Protein AF-A0A7V4JH55-F1 (afdb_monomer)

Nearest PDB structures (foldseek):
  1v4n-assembly1_A  TM=9.205E-01  e=3.124E-13  Sulfurisphaera tokodaii
  3t94-assembly1_A  TM=9.696E-01  e=2.446E-11  Saccharolobus solfataricus
  3oze-assembly2_F  TM=9.501E-01  e=3.340E-11  Homo sapiens
  4l6i-assembly1_C  TM=9.546E-01  e=1.687E-10  Schistosoma mansoni
  5tc5-assembly1_A  TM=8.981E-01  e=4.854E-11  Homo sapiens

Structure (mmCIF, N/CA/C/O backbone):
data_AF-A0A7V4JH55-F1
#
_entry.id   AF-A0A7V4JH55-F1
#
loop_
_atom_site.group_PDB
_atom_site.id
_atom_site.type_symbol
_atom_site.label_atom_id
_atom_site.label_alt_id
_atom_site.label_comp_id
_atom_site.label_asym_id
_atom_site.label_entity_id
_atom_site.label_seq_id
_atom_site.pdbx_PDB_ins_code
_atom_site.Cartn_x
_atom_site.Cartn_y
_atom_site.Cartn_z
_atom_site.occupancy
_atom_site.B_iso_or_equiv
_atom_site.auth_seq_id
_atom_site.auth_comp_id
_atom_site.auth_asym_id
_atom_site.auth_atom_id
_atom_site.pdbx_PDB_model_num
ATOM 1 N N . MET A 1 1 ? -15.354 -0.506 16.550 1.00 53.88 1 MET A N 1
ATOM 2 C CA . MET A 1 1 ? -15.223 -1.390 15.366 1.00 53.88 1 MET A CA 1
ATOM 3 C C . MET A 1 1 ? -13.790 -1.296 14.865 1.00 53.88 1 MET A C 1
ATOM 5 O O . MET A 1 1 ? -13.328 -0.182 14.675 1.00 53.88 1 MET A O 1
ATOM 9 N N . SER A 1 2 ? -13.065 -2.413 14.736 1.00 78.88 2 SER A N 1
ATOM 10 C CA . SER A 1 2 ? -11.640 -2.413 14.362 1.00 78.88 2 SER A CA 1
ATOM 11 C C . SER A 1 2 ? -11.434 -2.426 12.844 1.00 78.88 2 SER A C 1
ATOM 13 O O . SER A 1 2 ? -12.159 -3.103 12.110 1.00 78.88 2 SER A O 1
ATOM 15 N N . VAL A 1 3 ? -10.428 -1.689 12.370 1.00 91.25 3 VAL A N 1
ATOM 16 C CA . VAL A 1 3 ? -10.050 -1.630 10.954 1.00 91.25 3 VAL A CA 1
ATOM 17 C C . VAL A 1 3 ? -9.146 -2.818 10.634 1.00 91.25 3 VAL A C 1
ATOM 19 O O . VAL A 1 3 ? -7.941 -2.756 10.821 1.00 91.25 3 VAL A O 1
ATOM 22 N N . ARG A 1 4 ? -9.712 -3.943 10.181 1.00 91.31 4 ARG A N 1
ATOM 23 C CA . ARG A 1 4 ? -8.922 -5.176 9.956 1.00 91.31 4 ARG A CA 1
ATOM 24 C C . ARG A 1 4 ? -8.245 -5.246 8.589 1.00 91.31 4 ARG A C 1
ATOM 26 O O . ARG A 1 4 ? -7.322 -6.043 8.410 1.00 91.31 4 ARG A O 1
ATOM 33 N N . VAL A 1 5 ? -8.721 -4.464 7.621 1.00 95.06 5 VAL A N 1
ATOM 34 C CA . VAL A 1 5 ? -8.258 -4.495 6.229 1.00 95.06 5 VAL A CA 1
ATOM 35 C C . VAL A 1 5 ? -7.714 -3.129 5.827 1.00 95.06 5 VAL A C 1
ATOM 37 O O . VAL A 1 5 ? -8.396 -2.119 5.967 1.00 95.06 5 VAL A O 1
ATOM 40 N N . GLY A 1 6 ? -6.488 -3.118 5.318 1.00 96.25 6 GLY A N 1
ATOM 41 C CA . GLY A 1 6 ? -5.840 -1.982 4.683 1.00 96.25 6 GLY A CA 1
ATOM 42 C C . GLY A 1 6 ? -5.841 -2.140 3.166 1.00 96.25 6 GLY A C 1
ATOM 43 O O . GLY A 1 6 ? -5.793 -3.258 2.657 1.00 96.25 6 GLY A O 1
ATOM 44 N N . ILE A 1 7 ? -5.865 -1.040 2.431 1.00 96.06 7 ILE A N 1
ATOM 45 C CA . ILE A 1 7 ? -5.776 -1.000 0.975 1.00 96.06 7 ILE A CA 1
ATOM 46 C C . ILE A 1 7 ? -4.703 0.024 0.608 1.00 96.06 7 ILE A C 1
ATOM 48 O O . ILE A 1 7 ? -4.744 1.161 1.067 1.00 96.06 7 ILE A O 1
ATOM 52 N N . ILE A 1 8 ? -3.731 -0.375 -0.209 1.00 95.88 8 ILE A N 1
ATOM 53 C CA . ILE A 1 8 ? -2.686 0.502 -0.739 1.00 95.88 8 ILE A CA 1
ATOM 54 C C . ILE A 1 8 ? -2.936 0.702 -2.227 1.00 95.88 8 ILE A C 1
ATOM 56 O O . ILE A 1 8 ? -2.752 -0.222 -3.022 1.00 95.88 8 ILE A O 1
ATOM 60 N N . GLY A 1 9 ? -3.315 1.917 -2.602 1.00 93.19 9 GLY A N 1
ATOM 61 C CA . GLY A 1 9 ? -3.529 2.296 -3.990 1.00 93.19 9 GLY A CA 1
ATOM 62 C C . GLY A 1 9 ? -2.235 2.696 -4.696 1.00 93.19 9 GLY A C 1
ATOM 63 O O . GLY A 1 9 ? -1.515 3.582 -4.237 1.00 93.19 9 GLY A O 1
ATOM 64 N N . GLY A 1 10 ? -1.902 2.016 -5.794 1.00 86.94 10 GLY A N 1
ATOM 65 C CA . GLY A 1 10 ? -0.787 2.370 -6.676 1.00 86.94 10 GLY A CA 1
ATOM 66 C C . GLY A 1 10 ? -1.153 3.461 -7.688 1.00 86.94 10 GLY A C 1
ATOM 67 O O . GLY A 1 10 ? -2.108 4.211 -7.501 1.00 86.94 10 GLY A O 1
ATOM 68 N N . SER A 1 11 ? -0.391 3.552 -8.782 1.00 83.38 11 SER A N 1
ATOM 69 C CA . SER A 1 11 ? -0.765 4.390 -9.929 1.00 83.38 11 SER A CA 1
ATOM 70 C C . SER A 1 11 ? -2.159 4.006 -10.432 1.00 83.38 11 SER A C 1
ATOM 72 O O . SER A 1 11 ? -2.441 2.822 -10.589 1.00 83.38 11 SER A O 1
ATOM 74 N N . GLY A 1 12 ? -3.022 4.995 -10.648 1.00 83.19 12 GLY A N 1
ATOM 75 C CA . GLY A 1 12 ? -4.406 4.799 -11.092 1.00 83.19 12 GLY A CA 1
ATOM 76 C C . GLY A 1 12 ? -5.430 4.525 -9.982 1.00 83.19 12 GLY A C 1
ATOM 77 O O . GLY A 1 12 ? -6.619 4.640 -10.249 1.00 83.19 12 GLY A O 1
ATOM 78 N N . LEU A 1 13 ? -5.008 4.242 -8.741 1.00 85.50 13 LEU A N 1
ATOM 79 C CA . LEU A 1 13 ? -5.911 4.058 -7.596 1.00 85.50 13 LEU A CA 1
ATOM 80 C C . LEU A 1 13 ? -5.582 5.077 -6.499 1.00 85.50 13 LEU A C 1
ATOM 82 O O . LEU A 1 13 ? -4.964 4.750 -5.489 1.00 85.50 13 LEU A O 1
ATOM 86 N N . TYR A 1 14 ? -5.945 6.336 -6.735 1.00 85.50 14 TYR A N 1
ATOM 87 C CA . TYR A 1 14 ? -5.680 7.446 -5.804 1.00 85.50 14 TYR A CA 1
ATOM 88 C C . TYR A 1 14 ? -6.841 7.724 -4.862 1.00 85.50 14 TYR A C 1
ATOM 90 O O . TYR A 1 14 ? -6.627 8.246 -3.772 1.00 85.50 14 TYR A O 1
ATOM 98 N N . ASP A 1 15 ? -8.044 7.363 -5.292 1.00 85.56 15 ASP A N 1
ATOM 99 C CA . ASP A 1 15 ? -9.257 7.452 -4.506 1.00 85.56 15 ASP A CA 1
ATOM 100 C C . ASP A 1 15 ? -10.150 6.239 -4.785 1.00 85.56 15 ASP A C 1
ATOM 102 O O . ASP A 1 15 ? -10.019 5.580 -5.818 1.00 85.56 15 ASP A O 1
ATOM 106 N N . MET A 1 16 ? -11.048 5.948 -3.851 1.00 87.25 16 MET A N 1
ATOM 107 C CA . MET A 1 16 ? -12.082 4.923 -3.980 1.00 87.25 16 MET A CA 1
ATOM 108 C C . MET A 1 16 ? -13.445 5.582 -3.726 1.00 87.25 16 MET A C 1
ATOM 110 O O . MET A 1 16 ? -13.775 5.835 -2.560 1.00 87.25 16 MET A O 1
ATOM 114 N N . PRO A 1 17 ? -14.210 5.911 -4.783 1.00 88.12 17 PRO A N 1
ATOM 115 C CA . PRO A 1 17 ? -15.509 6.577 -4.668 1.00 88.12 17 PRO A CA 1
ATOM 116 C C . PRO A 1 17 ? -16.554 5.785 -3.873 1.00 88.12 17 PRO A C 1
ATOM 118 O O . PRO A 1 17 ? -17.473 6.365 -3.308 1.00 88.12 17 PRO A O 1
ATOM 121 N N . GLU A 1 18 ? -16.415 4.462 -3.799 1.00 91.75 18 GLU A N 1
ATOM 122 C CA . GLU A 1 18 ? -17.340 3.558 -3.109 1.00 91.75 18 GLU A CA 1
ATOM 123 C C . GLU A 1 18 ? -17.176 3.559 -1.580 1.00 91.75 18 GLU A C 1
ATOM 125 O O . GLU A 1 18 ? -17.903 2.853 -0.876 1.00 91.75 18 GLU A O 1
ATOM 130 N N . LEU A 1 19 ? -16.203 4.309 -1.057 1.00 93.69 19 LEU A N 1
ATOM 131 C CA . LEU A 1 19 ? -15.967 4.460 0.374 1.00 93.69 19 LEU A CA 1
ATOM 132 C C . LEU A 1 19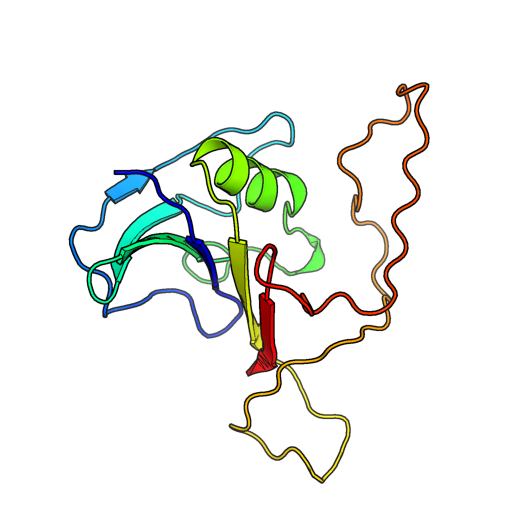 ? -16.999 5.405 1.004 1.00 93.69 19 LEU A C 1
ATOM 134 O O . LEU A 1 19 ? -17.047 6.593 0.690 1.00 93.69 19 LEU A O 1
ATOM 138 N N . ALA A 1 20 ? -17.775 4.881 1.952 1.00 95.56 20 ALA A N 1
ATOM 139 C CA . ALA A 1 20 ? -18.689 5.644 2.802 1.00 95.56 20 ALA A CA 1
ATOM 140 C C . ALA A 1 20 ? -18.044 5.982 4.161 1.00 95.56 20 ALA A C 1
ATOM 142 O O . ALA A 1 20 ? -17.016 5.411 4.520 1.00 95.56 20 ALA A O 1
ATOM 143 N N . ASP A 1 21 ? -18.645 6.892 4.934 1.00 95.12 21 ASP A N 1
ATOM 144 C CA . ASP A 1 21 ? -18.211 7.253 6.299 1.00 95.12 21 ASP A CA 1
ATOM 145 C C . ASP A 1 21 ? -16.712 7.594 6.400 1.00 95.12 21 ASP A C 1
ATOM 147 O O . ASP A 1 21 ? -15.982 7.066 7.248 1.00 95.12 21 ASP A O 1
ATOM 151 N N . ARG A 1 22 ? -16.230 8.410 5.460 1.00 96.12 22 ARG A N 1
ATOM 152 C CA . ARG A 1 22 ? -14.803 8.690 5.280 1.00 96.12 22 ARG A CA 1
ATOM 153 C C . ARG A 1 22 ? -14.279 9.564 6.417 1.00 96.12 22 ARG A C 1
ATOM 155 O O . ARG A 1 22 ? -14.857 10.598 6.733 1.00 96.12 22 ARG A O 1
ATOM 162 N N . GLU A 1 23 ? -13.156 9.153 6.979 1.00 95.94 23 GLU A N 1
ATOM 163 C CA . GLU A 1 23 ? -12.418 9.864 8.014 1.00 95.94 23 GLU A CA 1
ATOM 164 C C . GLU A 1 23 ? -10.941 9.875 7.625 1.00 95.94 23 GLU A C 1
ATOM 166 O O . GLU A 1 23 ? -10.357 8.820 7.372 1.00 95.94 23 GLU A O 1
ATOM 171 N N . GLU A 1 24 ? -10.335 11.057 7.562 1.00 96.62 24 GLU A N 1
ATOM 172 C CA . GLU A 1 24 ? -8.896 11.174 7.350 1.00 96.62 24 GLU A CA 1
ATOM 173 C C . GLU A 1 24 ? -8.155 11.071 8.680 1.00 96.62 24 GLU A C 1
ATOM 175 O O . GLU A 1 24 ? -8.445 11.789 9.635 1.00 96.62 24 GLU A O 1
ATOM 180 N N . VAL A 1 25 ? -7.167 10.182 8.728 1.00 97.06 25 VAL A N 1
ATOM 181 C CA . VAL A 1 25 ? -6.325 9.951 9.897 1.00 97.06 25 VAL A CA 1
ATOM 182 C C . VAL A 1 25 ? -4.870 10.176 9.508 1.00 97.06 25 VAL A C 1
ATOM 184 O O . VAL A 1 25 ? -4.268 9.389 8.773 1.00 97.06 25 VAL A O 1
ATOM 187 N N . THR A 1 26 ? -4.294 11.257 10.024 1.00 96.75 26 THR A N 1
ATOM 188 C CA . THR A 1 26 ? -2.869 11.574 9.879 1.00 96.75 26 THR A CA 1
ATOM 189 C C . THR A 1 26 ? -2.089 10.938 11.021 1.00 96.75 26 THR A C 1
ATOM 191 O O . THR A 1 26 ? -2.444 11.102 12.186 1.00 96.75 26 THR A O 1
ATOM 194 N N . LEU A 1 27 ? -1.025 10.205 10.691 1.00 95.81 27 LEU A N 1
ATOM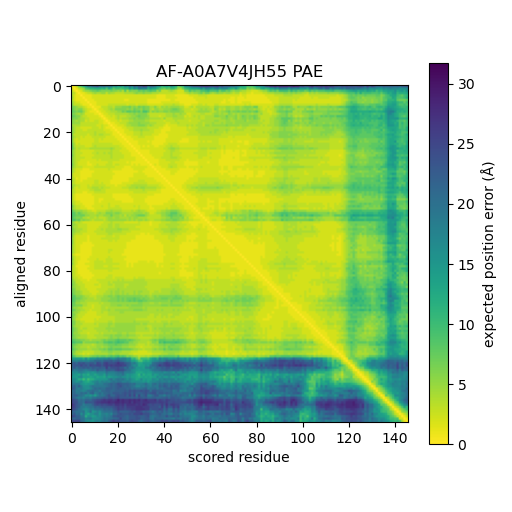 195 C CA . LEU A 1 27 ? -0.192 9.493 11.656 1.00 95.81 27 LEU A CA 1
ATOM 196 C C . LEU A 1 27 ? 1.279 9.774 11.384 1.00 95.81 27 LEU A C 1
ATOM 198 O O . LEU A 1 27 ? 1.728 9.600 10.256 1.00 95.81 27 LEU A O 1
ATOM 202 N N . THR A 1 28 ? 2.034 10.065 12.436 1.00 95.00 28 THR A N 1
ATOM 203 C CA . THR A 1 28 ? 3.498 10.016 12.409 1.00 95.00 28 THR A CA 1
ATOM 204 C C . THR A 1 28 ? 3.961 8.629 12.846 1.00 95.00 28 THR A C 1
ATOM 206 O O . THR A 1 28 ? 3.352 7.999 13.715 1.00 95.00 28 THR A O 1
ATOM 209 N N . THR A 1 29 ? 5.046 8.129 12.253 1.00 96.56 29 THR A N 1
ATOM 210 C CA . THR A 1 29 ? 5.634 6.835 12.626 1.00 96.56 29 THR A CA 1
ATOM 211 C C . THR A 1 29 ? 7.086 6.998 13.070 1.00 96.56 29 THR A C 1
ATOM 213 O O . THR A 1 29 ? 7.735 7.967 12.674 1.00 96.56 29 THR A O 1
ATOM 216 N N . PRO A 1 30 ? 7.656 6.026 13.806 1.00 95.62 30 PRO A N 1
ATOM 217 C CA . PRO A 1 30 ? 9.089 6.016 14.111 1.00 95.62 30 PRO A CA 1
ATOM 218 C C . PRO A 1 30 ? 9.988 6.029 12.865 1.00 95.62 30 PRO A C 1
ATOM 220 O O . PRO A 1 30 ? 11.157 6.381 12.945 1.00 95.62 30 PRO A O 1
ATOM 223 N N . PHE A 1 31 ? 9.444 5.668 11.699 1.00 95.06 31 PHE A N 1
ATOM 224 C CA . PHE A 1 31 ? 10.160 5.642 10.425 1.00 95.06 31 PHE A CA 1
ATOM 225 C C . PHE A 1 31 ? 9.950 6.914 9.594 1.00 95.06 31 PHE A C 1
ATOM 227 O O . PHE A 1 31 ? 10.313 6.934 8.418 1.00 95.06 31 PHE A O 1
ATOM 234 N N . GLY A 1 32 ? 9.354 7.956 10.180 1.00 95.75 32 GLY A N 1
ATOM 235 C CA . GLY A 1 32 ? 8.978 9.201 9.517 1.00 95.75 32 GLY A CA 1
ATOM 236 C C . GLY A 1 32 ? 7.520 9.217 9.060 1.00 95.75 32 GLY A C 1
ATOM 237 O O . GLY A 1 32 ? 6.683 8.438 9.531 1.00 95.75 32 GLY A O 1
ATOM 238 N N . GLU A 1 33 ? 7.220 10.120 8.132 1.00 97.00 33 GLU A N 1
ATOM 239 C CA . GLU A 1 33 ? 5.859 10.345 7.648 1.00 97.00 33 GLU A CA 1
ATOM 240 C C . GLU A 1 33 ? 5.439 9.311 6.585 1.00 97.00 33 GLU A C 1
ATOM 242 O O . GLU A 1 33 ? 6.239 8.974 5.698 1.00 97.00 33 GLU A O 1
ATOM 247 N N . PRO A 1 34 ? 4.191 8.806 6.643 1.00 97.62 34 PRO A N 1
ATOM 248 C CA . PRO A 1 34 ? 3.565 8.084 5.542 1.00 97.62 34 PRO A CA 1
ATOM 249 C C . PRO A 1 34 ? 3.407 8.965 4.293 1.00 97.62 34 PRO A C 1
ATOM 251 O O . PRO A 1 34 ? 3.563 10.184 4.323 1.00 97.62 34 PRO A O 1
ATOM 254 N N . SER A 1 35 ? 3.022 8.352 3.174 1.00 96.56 35 SER A N 1
ATOM 255 C CA . SER A 1 35 ? 2.802 9.055 1.901 1.00 96.56 35 SER A CA 1
ATOM 256 C C . SER A 1 35 ? 1.727 10.157 1.967 1.00 96.56 35 SER A C 1
ATOM 258 O O . SER A 1 35 ? 1.729 11.083 1.145 1.00 96.56 35 SER A O 1
ATOM 260 N N . GLY A 1 36 ? 0.804 10.051 2.923 1.00 95.69 36 GLY A N 1
ATOM 261 C CA . GLY A 1 36 ? -0.299 10.974 3.168 1.00 95.69 36 GLY A CA 1
ATOM 262 C C . GLY A 1 36 ? -1.218 10.465 4.285 1.00 95.69 36 GLY A C 1
ATOM 263 O O . GLY A 1 36 ? -0.897 9.447 4.909 1.00 95.69 36 GLY A O 1
ATOM 264 N N . PRO A 1 37 ? -2.351 11.146 4.534 1.00 96.44 37 PRO A N 1
ATOM 265 C CA . PRO A 1 37 ? -3.350 10.678 5.489 1.00 96.44 37 PRO A CA 1
ATOM 266 C C . PRO A 1 37 ? -3.949 9.340 5.041 1.00 96.44 37 PRO A C 1
ATOM 268 O O . PRO A 1 37 ? -4.113 9.073 3.847 1.00 96.44 37 PRO A O 1
ATOM 271 N N . TYR A 1 38 ? -4.291 8.497 6.012 1.00 97.12 38 TYR A N 1
ATOM 272 C CA . TYR A 1 38 ? -5.083 7.298 5.770 1.00 97.12 38 TYR A CA 1
ATOM 273 C C . TYR A 1 38 ? -6.553 7.688 5.699 1.00 97.12 38 TYR A C 1
ATOM 275 O O . TYR A 1 38 ? -7.034 8.428 6.550 1.00 97.12 38 TYR A O 1
ATOM 283 N N . VAL A 1 39 ? -7.289 7.140 4.739 1.00 96.94 39 VAL A N 1
ATOM 284 C CA . VAL A 1 39 ? -8.747 7.270 4.690 1.00 96.94 39 VAL A CA 1
ATOM 285 C C . VAL A 1 39 ? -9.346 6.043 5.357 1.00 96.94 39 VAL A C 1
ATOM 287 O O . VAL A 1 39 ? -9.314 4.945 4.798 1.00 96.94 39 VAL A O 1
ATOM 290 N N . VAL A 1 40 ? -9.882 6.205 6.560 1.00 97.38 40 VAL A N 1
ATOM 291 C CA . VAL A 1 40 ? -10.644 5.158 7.235 1.00 97.38 40 VAL A CA 1
ATOM 292 C C . VAL A 1 40 ? -12.107 5.298 6.832 1.00 97.38 40 VAL A C 1
ATOM 294 O O . VAL A 1 40 ? -12.723 6.343 7.013 1.00 97.38 40 VAL A O 1
ATOM 297 N N . ALA A 1 41 ? -12.665 4.245 6.248 1.00 96.88 41 ALA A N 1
ATOM 298 C CA . ALA A 1 41 ? -13.972 4.296 5.608 1.00 96.88 41 ALA A CA 1
ATOM 299 C C . ALA A 1 41 ? -14.703 2.952 5.678 1.00 96.88 41 ALA A C 1
ATOM 301 O O . ALA A 1 41 ? -14.129 1.921 6.037 1.00 96.88 41 ALA A O 1
ATOM 302 N N . THR A 1 42 ? -15.985 2.960 5.336 1.00 96.44 42 THR A N 1
ATOM 303 C CA . THR A 1 42 ? -16.818 1.770 5.183 1.00 96.44 42 THR A CA 1
ATOM 304 C C . THR A 1 42 ? -16.865 1.371 3.707 1.00 96.44 42 THR A C 1
ATOM 306 O O . THR A 1 42 ? -17.344 2.127 2.868 1.00 96.44 42 THR A O 1
ATOM 309 N N . LEU A 1 43 ? -16.412 0.158 3.386 1.00 95.00 43 LEU A N 1
ATOM 310 C CA . LEU A 1 43 ? -16.528 -0.452 2.062 1.00 95.00 43 LEU A CA 1
ATOM 311 C C . LEU A 1 43 ? -17.398 -1.701 2.164 1.00 95.00 43 LEU A C 1
ATOM 313 O O . LEU A 1 43 ? -17.029 -2.656 2.847 1.00 95.00 43 LEU A O 1
ATOM 317 N N . ARG A 1 44 ? -18.557 -1.708 1.493 1.00 92.75 44 ARG A N 1
ATOM 318 C CA . ARG A 1 44 ? -19.496 -2.853 1.490 1.00 92.75 44 ARG A CA 1
ATOM 319 C C . ARG A 1 44 ? -19.795 -3.391 2.907 1.00 92.75 44 ARG A C 1
ATOM 321 O O . ARG A 1 44 ? -19.777 -4.596 3.144 1.00 92.75 44 ARG A O 1
ATOM 328 N N . GLY A 1 45 ? -20.015 -2.484 3.863 1.00 92.44 45 GLY A N 1
ATOM 329 C CA . GLY A 1 45 ? -20.311 -2.811 5.265 1.00 92.44 45 GLY A CA 1
ATOM 330 C C . GLY A 1 45 ? -19.101 -3.191 6.130 1.00 92.44 45 GLY A C 1
ATOM 331 O O . GLY A 1 45 ? -19.281 -3.586 7.280 1.00 92.44 45 GLY A O 1
ATOM 332 N N . GLN A 1 46 ? -17.869 -3.083 5.621 1.00 93.56 46 GLN A N 1
ATOM 333 C CA . GLN A 1 46 ? -16.645 -3.365 6.377 1.00 93.56 46 GLN A CA 1
ATOM 334 C C . GLN A 1 46 ? -15.798 -2.105 6.562 1.00 93.56 46 GLN A C 1
ATOM 336 O O . GLN A 1 46 ? -15.557 -1.375 5.605 1.00 93.56 46 GLN A O 1
ATOM 341 N N . ARG A 1 47 ? -15.299 -1.871 7.784 1.00 95.56 47 ARG A N 1
ATOM 342 C CA . ARG A 1 47 ? -14.354 -0.779 8.057 1.00 95.56 47 ARG A CA 1
ATOM 343 C C . ARG A 1 47 ? -12.976 -1.134 7.487 1.00 95.56 47 ARG A C 1
ATOM 345 O O . ARG A 1 47 ? -12.389 -2.151 7.870 1.00 95.56 47 ARG A O 1
ATOM 352 N N . VAL A 1 48 ? -12.471 -0.290 6.595 1.00 97.00 48 VAL A N 1
ATOM 353 C CA . VAL A 1 48 ? -11.179 -0.425 5.912 1.00 97.00 48 VAL A CA 1
ATOM 354 C C . VAL A 1 48 ? -10.349 0.847 6.086 1.00 97.00 48 VAL A C 1
ATOM 356 O O . VAL A 1 48 ? -10.904 1.918 6.312 1.00 97.00 48 VAL A O 1
ATOM 359 N N . ALA A 1 49 ? -9.028 0.730 5.979 1.00 97.62 49 ALA A N 1
ATOM 360 C CA . ALA A 1 49 ? -8.126 1.872 5.840 1.00 97.62 49 ALA A CA 1
ATOM 361 C C . ALA A 1 49 ? -7.557 1.885 4.424 1.00 97.62 49 ALA A C 1
ATOM 363 O O . ALA A 1 49 ? -7.063 0.868 3.950 1.00 97.62 49 ALA A O 1
ATOM 364 N N . PHE A 1 50 ? -7.582 3.026 3.758 1.00 97.12 50 PHE A N 1
ATOM 365 C CA . PHE A 1 50 ? -7.006 3.220 2.437 1.00 97.12 50 PHE A CA 1
ATOM 366 C C . PHE A 1 50 ? -5.827 4.193 2.512 1.00 97.12 50 PHE A C 1
ATOM 368 O O . PHE A 1 50 ? -5.879 5.180 3.241 1.00 97.12 50 PHE A O 1
ATOM 375 N N . LEU A 1 51 ? -4.768 3.922 1.749 1.00 96.69 51 LEU A N 1
ATOM 376 C CA . LEU A 1 51 ? -3.631 4.819 1.571 1.00 96.69 51 LEU A CA 1
ATOM 377 C C . LEU A 1 51 ? -3.247 4.890 0.091 1.00 96.69 51 LEU A C 1
ATOM 379 O O . LEU A 1 51 ? -2.875 3.879 -0.512 1.00 96.69 51 LEU A O 1
ATOM 383 N N . ALA A 1 52 ? -3.246 6.095 -0.476 1.00 95.50 52 ALA A N 1
ATOM 384 C CA . ALA A 1 52 ? -2.652 6.344 -1.784 1.00 95.50 52 ALA A CA 1
ATOM 385 C C . ALA A 1 52 ? -1.119 6.282 -1.669 1.00 95.50 52 ALA A C 1
ATOM 387 O O . ALA A 1 52 ? -0.485 7.153 -1.069 1.00 95.50 52 ALA A O 1
ATOM 388 N N . ARG A 1 53 ? -0.497 5.254 -2.262 1.00 95.31 53 ARG A N 1
ATOM 389 C CA . ARG A 1 53 ? 0.943 4.973 -2.131 1.00 95.31 53 ARG A CA 1
ATOM 390 C C . ARG A 1 53 ? 1.799 6.161 -2.541 1.00 95.31 53 ARG A C 1
ATOM 392 O O . ARG A 1 53 ? 2.780 6.439 -1.873 1.00 95.31 53 ARG A O 1
ATOM 399 N N . HIS A 1 54 ? 1.433 6.855 -3.610 1.00 94.75 54 HIS A N 1
ATOM 400 C CA . HIS A 1 54 ? 2.206 7.974 -4.160 1.00 94.75 54 HIS A CA 1
ATOM 401 C C . HIS A 1 54 ? 1.800 9.341 -3.584 1.00 94.75 54 HIS A C 1
ATOM 403 O O . HIS A 1 54 ? 2.234 10.374 -4.091 1.00 94.75 54 HIS A O 1
ATOM 409 N N . GLY A 1 55 ? 0.977 9.346 -2.528 1.00 89.81 55 GLY A N 1
ATOM 410 C CA . GLY A 1 55 ? 0.356 10.549 -1.983 1.00 89.81 55 GLY A CA 1
ATOM 411 C C . GLY A 1 55 ? -0.704 11.141 -2.918 1.00 89.81 55 GLY A C 1
ATOM 412 O O . GLY A 1 55 ? -0.874 10.706 -4.063 1.00 89.81 55 GLY A O 1
ATOM 413 N N . ALA A 1 56 ? -1.420 12.153 -2.426 1.00 84.69 56 ALA A N 1
ATOM 414 C CA . ALA A 1 56 ? -2.353 12.922 -3.245 1.00 84.69 56 ALA A CA 1
ATOM 415 C C . ALA A 1 56 ? -1.622 13.551 -4.447 1.00 84.69 56 ALA A C 1
ATOM 417 O O . ALA A 1 56 ? -0.493 14.032 -4.318 1.00 84.69 56 ALA A O 1
ATOM 418 N N . GLY A 1 57 ? -2.249 13.501 -5.626 1.00 84.38 57 GLY A N 1
ATOM 419 C CA . GLY A 1 57 ? -1.671 14.033 -6.865 1.00 84.38 57 GLY A CA 1
AT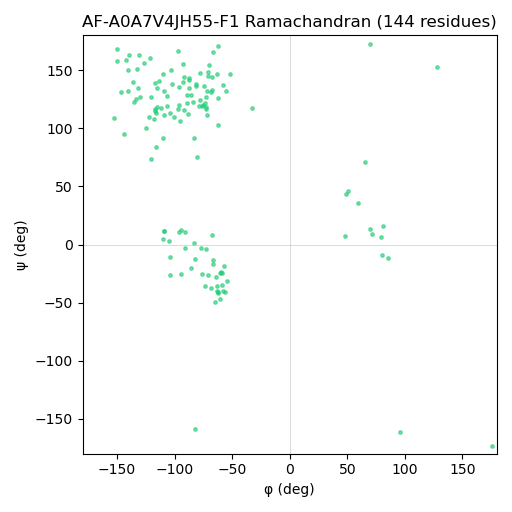OM 420 C C . GLY A 1 57 ? -0.475 13.249 -7.424 1.00 84.38 57 GLY A C 1
ATOM 421 O O . GLY A 1 57 ? 0.206 13.763 -8.301 1.00 84.38 57 GLY A O 1
ATOM 422 N N . HIS A 1 58 ? -0.206 12.026 -6.943 1.00 88.62 58 HIS A N 1
ATOM 423 C CA . HIS A 1 58 ? 0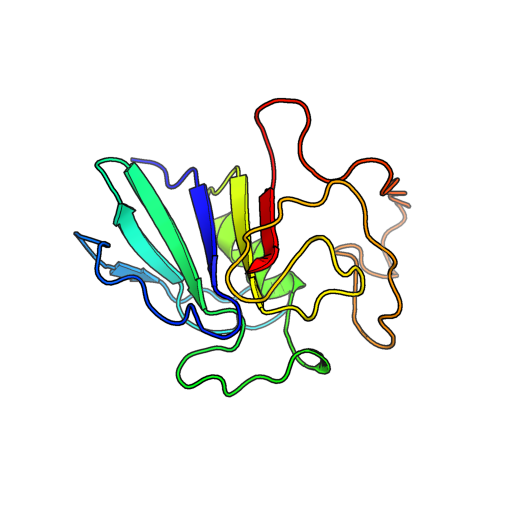.881 11.168 -7.444 1.00 88.62 58 HIS A CA 1
ATOM 424 C C . HIS A 1 58 ? 2.288 11.791 -7.327 1.00 88.62 58 HIS A C 1
ATOM 426 O O . HIS A 1 58 ? 3.150 11.607 -8.184 1.00 88.62 58 HIS A O 1
ATOM 432 N N . ARG A 1 59 ? 2.526 12.549 -6.254 1.00 91.56 59 ARG A N 1
ATOM 433 C CA . ARG A 1 59 ? 3.731 13.375 -6.081 1.00 91.56 59 ARG A CA 1
ATOM 434 C C . ARG A 1 59 ? 5.001 12.605 -5.700 1.00 91.56 59 ARG A C 1
ATOM 436 O O . ARG A 1 59 ? 6.092 13.107 -5.937 1.00 91.56 59 ARG A O 1
ATOM 443 N N . ILE A 1 60 ? 4.881 11.435 -5.064 1.00 93.19 60 ILE A N 1
ATOM 444 C CA . ILE A 1 60 ? 6.039 10.700 -4.522 1.00 93.19 60 ILE A CA 1
ATOM 445 C C . ILE A 1 60 ? 6.489 9.627 -5.523 1.00 93.19 60 ILE A C 1
ATOM 447 O O . ILE A 1 60 ? 5.729 8.679 -5.764 1.00 93.19 60 ILE A O 1
ATOM 451 N N . PRO A 1 61 ? 7.707 9.700 -6.088 1.00 93.31 61 PRO A N 1
ATOM 452 C CA . PRO A 1 61 ? 8.190 8.689 -7.020 1.00 93.31 61 PRO A CA 1
ATOM 453 C C . PRO A 1 61 ? 8.473 7.350 -6.309 1.00 93.31 61 PRO A C 1
ATOM 455 O O . PRO A 1 61 ? 8.781 7.326 -5.116 1.00 93.31 61 PRO A O 1
ATOM 458 N N . PRO A 1 62 ? 8.422 6.201 -7.018 1.00 92.38 62 PRO A N 1
ATOM 459 C CA . PRO A 1 62 ? 8.584 4.879 -6.404 1.00 92.38 62 PRO A CA 1
ATOM 460 C C . PRO A 1 62 ? 9.867 4.677 -5.582 1.00 92.38 62 PRO A C 1
ATOM 462 O O . PRO A 1 62 ? 9.870 3.872 -4.652 1.00 92.38 62 PRO A O 1
ATOM 465 N N . SER A 1 63 ? 10.966 5.343 -5.951 1.00 91.31 63 SER A N 1
ATOM 466 C CA . SER A 1 63 ? 12.263 5.274 -5.261 1.00 91.31 63 SER A CA 1
ATOM 467 C C . SER A 1 63 ? 12.277 5.959 -3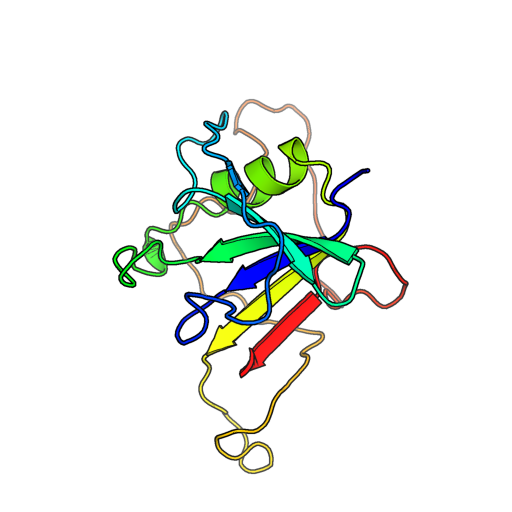.899 1.00 91.31 63 SER A C 1
ATOM 469 O O . SER A 1 63 ? 13.056 5.542 -3.051 1.00 91.31 63 SER A O 1
ATOM 471 N N . GLU A 1 64 ? 11.413 6.949 -3.685 1.00 93.81 64 GLU A N 1
ATOM 472 C CA . GLU A 1 64 ? 11.394 7.805 -2.488 1.00 93.81 64 GLU A CA 1
ATOM 473 C C . GLU A 1 64 ? 10.253 7.453 -1.526 1.00 93.81 64 GLU A C 1
ATOM 475 O O . GLU A 1 64 ? 10.056 8.096 -0.498 1.00 93.81 64 GLU A O 1
ATOM 480 N N . LEU A 1 65 ? 9.484 6.412 -1.845 1.00 94.44 65 LEU A N 1
ATOM 481 C CA . LEU A 1 65 ? 8.400 5.942 -0.998 1.00 94.44 65 LEU A CA 1
ATOM 482 C C . LEU A 1 65 ? 8.912 5.472 0.365 1.00 94.44 65 LEU A C 1
ATOM 484 O O . LEU A 1 65 ? 9.711 4.536 0.464 1.00 94.44 65 LEU A O 1
ATOM 488 N N . ASN A 1 66 ? 8.338 6.032 1.427 1.00 95.56 66 ASN A N 1
ATOM 489 C CA . ASN A 1 66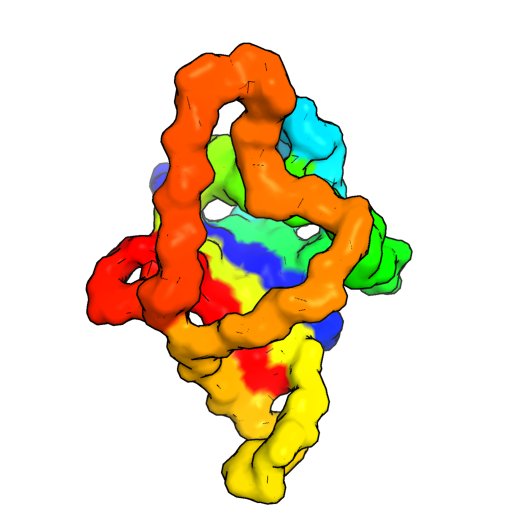 ? 8.576 5.568 2.785 1.00 95.56 66 ASN A CA 1
ATOM 490 C C . ASN A 1 66 ? 7.717 4.335 3.110 1.00 95.56 66 ASN A C 1
ATOM 492 O O . ASN A 1 66 ? 6.706 4.400 3.813 1.00 95.56 66 ASN A O 1
ATOM 496 N N . PHE A 1 67 ? 8.112 3.176 2.575 1.00 95.06 67 PHE A N 1
ATOM 497 C CA . PHE A 1 67 ? 7.379 1.921 2.772 1.00 95.06 67 PHE A CA 1
ATOM 498 C C . PHE A 1 67 ? 7.240 1.535 4.248 1.00 95.06 67 PHE A C 1
ATOM 500 O O . PHE A 1 67 ? 6.201 1.002 4.637 1.00 95.06 67 PHE A O 1
ATOM 507 N N . ARG A 1 68 ? 8.252 1.826 5.075 1.00 95.50 68 ARG A N 1
ATOM 508 C CA . ARG A 1 68 ? 8.214 1.518 6.509 1.00 95.50 68 ARG A CA 1
ATOM 509 C C . ARG A 1 68 ? 7.131 2.330 7.210 1.00 95.50 68 ARG A C 1
ATOM 511 O O . ARG A 1 68 ? 6.294 1.735 7.881 1.00 95.50 68 ARG A O 1
ATOM 518 N N . ALA A 1 69 ? 7.080 3.643 6.986 1.00 97.19 69 ALA A N 1
ATOM 519 C CA . ALA A 1 69 ? 6.036 4.485 7.565 1.00 97.19 69 ALA A CA 1
ATOM 520 C C . ALA A 1 69 ? 4.632 4.090 7.078 1.00 97.19 69 ALA A C 1
ATOM 522 O O . ALA A 1 69 ? 3.705 3.979 7.878 1.00 97.19 69 ALA A O 1
ATOM 523 N N . ASN A 1 70 ? 4.482 3.778 5.788 1.00 97.12 70 ASN A N 1
ATOM 524 C CA . ASN A 1 70 ? 3.202 3.335 5.224 1.00 97.12 70 ASN A CA 1
ATOM 525 C C . ASN A 1 70 ? 2.693 2.037 5.870 1.00 97.12 70 ASN A C 1
ATOM 527 O O . ASN A 1 70 ? 1.533 1.920 6.249 1.00 97.12 70 ASN A O 1
ATOM 531 N N . ILE A 1 71 ? 3.553 1.029 6.010 1.00 97.12 71 ILE A N 1
ATOM 532 C CA . ILE A 1 71 ? 3.145 -0.251 6.601 1.00 97.12 71 ILE A CA 1
ATOM 533 C C . ILE A 1 71 ? 2.966 -0.127 8.122 1.00 97.12 71 ILE A C 1
ATOM 535 O O . ILE A 1 71 ? 2.044 -0.722 8.683 1.00 97.12 71 ILE A O 1
ATOM 539 N N . PHE A 1 72 ? 3.796 0.671 8.795 1.00 96.62 72 PHE A N 1
ATOM 540 C CA . PHE A 1 72 ? 3.679 0.888 10.234 1.00 96.62 72 PHE A CA 1
ATOM 541 C C . PHE A 1 72 ? 2.415 1.672 10.605 1.00 96.62 72 PHE A C 1
ATOM 543 O O . PHE A 1 72 ? 1.763 1.335 11.589 1.00 96.62 72 PHE A O 1
ATOM 550 N N . GLY A 1 73 ? 1.999 2.660 9.808 1.00 97.31 73 GLY A N 1
ATOM 551 C CA . GLY A 1 73 ? 0.744 3.373 10.063 1.00 97.31 73 GLY A CA 1
ATOM 552 C C . GLY A 1 73 ? -0.480 2.457 9.964 1.00 97.31 73 GLY A C 1
ATOM 553 O O . GLY A 1 73 ? -1.329 2.484 10.851 1.00 97.31 73 GLY A O 1
ATOM 554 N N . PHE A 1 74 ? -0.527 1.532 8.996 1.00 97.19 74 PHE A N 1
ATOM 555 C CA . PHE A 1 74 ? -1.553 0.476 8.993 1.00 97.19 74 PHE A CA 1
ATOM 556 C C . PHE A 1 74 ? -1.520 -0.380 10.265 1.00 97.19 74 PHE A C 1
ATOM 558 O O . PHE A 1 74 ? -2.574 -0.715 10.809 1.00 97.19 74 PHE A O 1
ATOM 565 N N . LYS A 1 75 ? -0.325 -0.710 10.770 1.00 95.38 75 LYS A N 1
ATOM 566 C CA . LYS A 1 75 ? -0.178 -1.450 12.028 1.00 95.38 75 LYS A CA 1
ATOM 567 C C . LYS A 1 75 ? -0.756 -0.672 13.216 1.00 95.38 75 LYS A C 1
ATOM 569 O O . LYS A 1 75 ? -1.442 -1.284 14.033 1.00 95.38 75 LYS A O 1
ATOM 574 N N . LEU A 1 76 ? -0.531 0.642 13.289 1.00 96.06 76 LEU A N 1
ATOM 575 C CA . LEU A 1 76 ? -1.108 1.521 14.316 1.00 96.06 76 LEU A CA 1
ATOM 576 C C . LEU A 1 76 ? -2.641 1.591 14.236 1.00 96.06 76 LEU A C 1
ATOM 578 O O . LEU A 1 76 ? -3.303 1.596 15.268 1.00 96.06 76 LEU A O 1
ATOM 582 N N . LEU A 1 77 ? -3.210 1.557 13.026 1.00 95.81 77 LEU A N 1
ATOM 583 C CA . LEU A 1 77 ? -4.663 1.504 12.802 1.00 95.81 77 LEU A CA 1
ATOM 584 C C . LEU A 1 77 ? -5.296 0.138 13.137 1.00 95.81 77 LEU A C 1
ATOM 586 O O . LEU A 1 77 ? -6.515 -0.017 13.052 1.00 95.81 77 LEU A O 1
ATOM 590 N N . GLY A 1 78 ? -4.490 -0.862 13.511 1.00 94.69 78 GLY A N 1
ATOM 591 C CA . GLY A 1 78 ? -4.961 -2.209 13.837 1.00 94.69 78 GLY A CA 1
ATOM 592 C C . GLY A 1 78 ? -5.215 -3.103 12.619 1.00 94.69 78 GLY A C 1
ATOM 593 O O . GLY A 1 78 ? -5.868 -4.138 12.756 1.00 94.69 78 GLY A O 1
ATOM 594 N N . VAL A 1 79 ? -4.693 -2.740 11.441 1.00 96.06 79 VAL A N 1
ATOM 595 C CA . VAL A 1 79 ? -4.841 -3.545 10.223 1.00 96.06 79 VAL A CA 1
ATOM 596 C C . VAL A 1 79 ? -4.084 -4.864 10.339 1.00 96.06 79 VAL A C 1
ATOM 598 O O . VAL A 1 79 ? -2.908 -4.920 10.697 1.00 96.06 79 VAL A O 1
ATOM 601 N N . GLU A 1 80 ? -4.767 -5.942 9.961 1.00 93.94 80 GLU A N 1
ATOM 602 C CA . GLU A 1 80 ? -4.235 -7.307 9.964 1.00 93.94 80 GLU A CA 1
ATOM 603 C C . GLU A 1 80 ? -3.875 -7.788 8.552 1.00 93.94 80 GLU A C 1
ATOM 605 O O . GLU A 1 80 ? -3.052 -8.688 8.378 1.00 93.94 80 GLU A O 1
ATOM 610 N N . ARG A 1 81 ? -4.528 -7.228 7.525 1.00 91.44 81 ARG A N 1
ATOM 611 C CA . ARG A 1 81 ? -4.394 -7.647 6.123 1.00 91.44 81 ARG A CA 1
ATOM 612 C C . ARG A 1 81 ? -4.380 -6.433 5.219 1.00 91.44 81 ARG A C 1
ATOM 614 O O . ARG A 1 81 ? -5.256 -5.592 5.347 1.00 91.44 81 ARG A O 1
ATOM 621 N N . ILE A 1 82 ? -3.438 -6.367 4.289 1.00 94.06 82 ILE A N 1
ATOM 622 C CA . ILE A 1 82 ? -3.364 -5.268 3.319 1.00 94.06 82 ILE A CA 1
ATOM 623 C C . ILE A 1 82 ? -3.722 -5.800 1.927 1.00 94.06 82 ILE A C 1
A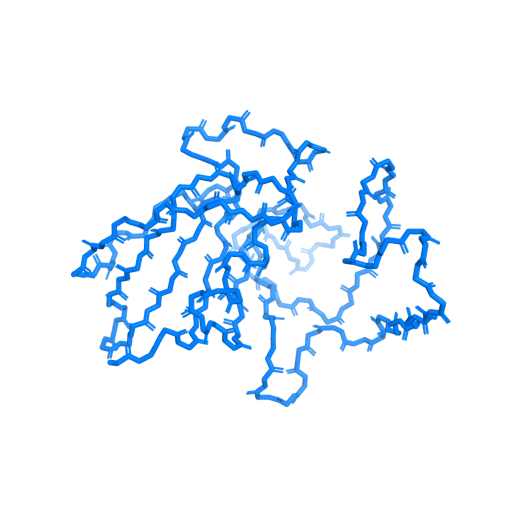TOM 625 O O . ILE A 1 82 ? -3.423 -6.940 1.612 1.00 94.06 82 ILE A O 1
ATOM 629 N N . PHE A 1 83 ? -4.355 -5.005 1.082 1.00 92.75 83 PHE A N 1
ATOM 630 C CA . PHE A 1 83 ? -4.488 -5.273 -0.345 1.00 92.75 83 PHE A CA 1
ATOM 631 C C . PHE A 1 83 ? -3.767 -4.159 -1.093 1.00 92.75 83 PHE A C 1
ATOM 633 O O . PHE A 1 83 ? -4.157 -3.006 -0.977 1.00 92.75 83 PHE A O 1
ATOM 640 N N . SER A 1 84 ? -2.694 -4.448 -1.821 1.00 91.56 84 SER A N 1
ATOM 641 C CA . SER A 1 84 ? -1.966 -3.431 -2.585 1.00 91.56 84 SER A CA 1
ATOM 642 C C . SER A 1 84 ? -2.245 -3.582 -4.069 1.00 91.56 84 SER A C 1
ATOM 644 O O . SER A 1 84 ? -1.893 -4.604 -4.635 1.00 91.56 84 SER A O 1
ATOM 646 N N . ALA A 1 85 ? -2.814 -2.560 -4.702 1.00 90.44 85 ALA A N 1
ATOM 647 C CA . ALA A 1 85 ? -2.925 -2.485 -6.155 1.00 90.44 85 ALA A CA 1
ATOM 648 C C . ALA A 1 85 ? -1.663 -1.845 -6.754 1.00 90.44 85 ALA A C 1
ATOM 650 O O . ALA A 1 85 ? -1.073 -0.936 -6.161 1.00 90.44 85 ALA A O 1
ATOM 651 N N . SER A 1 86 ? -1.205 -2.305 -7.915 1.00 88.31 86 SER A N 1
ATOM 652 C CA . SER A 1 86 ? -0.081 -1.707 -8.649 1.00 88.31 86 SER A CA 1
ATOM 653 C C . SER A 1 86 ? -0.285 -1.835 -10.150 1.00 88.31 86 SER A C 1
ATOM 655 O O . SER A 1 86 ? -0.512 -2.947 -10.600 1.00 88.31 86 SER A O 1
ATOM 657 N N . ALA A 1 87 ? -0.117 -0.732 -10.884 1.00 89.06 87 ALA A N 1
ATOM 658 C CA . ALA A 1 87 ? -0.026 -0.740 -12.341 1.00 89.06 87 ALA A CA 1
ATOM 659 C C . ALA A 1 87 ? 1.279 -1.416 -12.808 1.00 89.06 87 ALA A C 1
ATOM 661 O O . ALA A 1 87 ? 2.349 -1.052 -12.297 1.00 89.06 87 ALA A O 1
ATOM 662 N N . VAL A 1 88 ? 1.220 -2.353 -13.758 1.00 90.00 88 VAL A N 1
ATOM 663 C CA . VAL A 1 88 ? 2.401 -3.018 -14.345 1.00 90.00 88 VAL A CA 1
ATOM 664 C C . VAL A 1 88 ? 2.310 -3.233 -15.855 1.00 90.00 88 VAL A C 1
ATOM 666 O O . VAL A 1 88 ? 1.248 -3.170 -16.456 1.00 90.00 88 VAL A O 1
ATOM 669 N N . GLY A 1 89 ? 3.465 -3.496 -16.473 1.00 88.94 89 GLY A N 1
ATOM 670 C CA . GLY A 1 89 ? 3.543 -4.007 -17.840 1.00 88.94 89 GLY A CA 1
ATOM 671 C C . GLY A 1 89 ? 3.694 -5.525 -17.841 1.00 88.94 89 GLY A C 1
ATOM 672 O O . GLY A 1 89 ? 4.501 -6.064 -17.077 1.00 88.94 89 GLY A O 1
ATOM 673 N N . SER A 1 90 ? 2.940 -6.206 -18.704 1.00 91.88 90 SER A N 1
ATOM 674 C CA . SER A 1 90 ? 3.099 -7.644 -18.914 1.00 91.88 90 SER A CA 1
ATOM 675 C C . SER A 1 90 ? 4.405 -7.960 -19.652 1.00 91.88 90 SER A C 1
ATOM 677 O O . SER A 1 90 ? 4.836 -7.221 -20.535 1.00 91.88 90 SER A O 1
ATOM 679 N N . LEU A 1 91 ? 5.017 -9.091 -19.296 1.00 92.56 91 LEU A N 1
ATOM 680 C CA . LEU A 1 91 ? 6.146 -9.700 -20.011 1.00 92.56 91 LEU A CA 1
ATOM 681 C C . LEU A 1 91 ? 5.736 -10.992 -20.737 1.00 92.56 91 LEU A C 1
ATOM 683 O O . LEU A 1 91 ? 6.597 -11.756 -21.167 1.00 92.56 91 LEU A O 1
ATOM 687 N N . LYS A 1 92 ? 4.429 -11.263 -20.830 1.00 89.75 92 LYS A N 1
ATOM 688 C CA . LYS A 1 92 ? 3.861 -12.433 -21.499 1.00 89.75 92 LYS A CA 1
ATOM 689 C C . LYS A 1 92 ? 2.662 -12.034 -22.354 1.00 89.75 92 LYS A C 1
ATOM 691 O O . LYS A 1 92 ? 1.821 -11.256 -21.914 1.00 89.75 92 LYS A O 1
ATOM 696 N N . GLU A 1 93 ? 2.547 -12.629 -23.534 1.00 91.31 93 GLU A N 1
ATOM 697 C CA . GLU A 1 93 ? 1.437 -12.352 -24.457 1.00 91.31 93 GLU A CA 1
ATOM 698 C C . GLU A 1 93 ? 0.069 -12.766 -23.895 1.00 91.31 93 GLU A C 1
ATOM 700 O O . GLU A 1 93 ? -0.9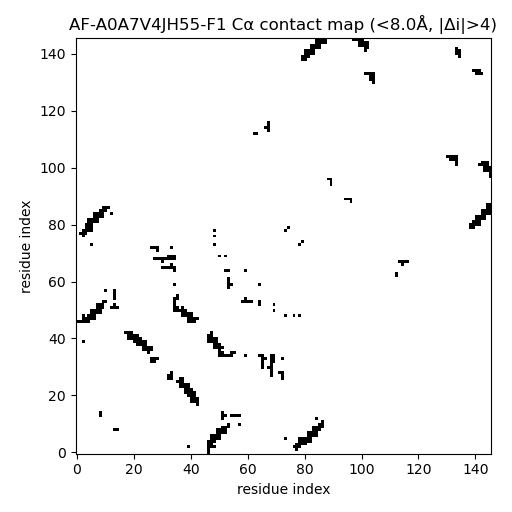34 -12.137 -24.209 1.00 91.31 93 GLU A O 1
ATOM 705 N N . GLU A 1 94 ? 0.029 -13.777 -23.020 1.00 93.94 94 GLU A N 1
ATOM 706 C CA . GLU A 1 94 ? -1.207 -14.288 -22.403 1.00 93.94 94 GLU A CA 1
ATOM 707 C C . GLU A 1 94 ? -1.900 -13.303 -21.447 1.00 93.94 94 GLU A C 1
ATOM 709 O O . GLU A 1 94 ? -3.052 -13.533 -21.096 1.00 93.94 94 GLU A O 1
ATOM 714 N N . TYR A 1 95 ? -1.221 -12.224 -21.038 1.00 90.81 95 TYR A N 1
ATOM 715 C CA . TYR A 1 95 ? -1.784 -11.172 -20.184 1.00 90.81 95 TYR A CA 1
ATOM 716 C C . TYR A 1 95 ? -1.823 -9.842 -20.951 1.00 90.81 95 TYR A C 1
ATOM 718 O O . TYR A 1 95 ? -0.876 -9.047 -20.854 1.00 90.81 95 TYR A O 1
ATOM 726 N N . PRO A 1 96 ? -2.868 -9.604 -21.763 1.00 90.25 96 PRO A N 1
ATOM 727 C CA . PRO A 1 96 ? -3.071 -8.328 -22.438 1.00 90.25 96 PRO A CA 1
ATOM 728 C C . PRO A 1 96 ? -3.369 -7.185 -21.446 1.00 90.25 96 PRO A C 1
ATOM 730 O O . PRO A 1 96 ? -3.689 -7.423 -20.281 1.00 90.25 96 PRO A O 1
ATOM 733 N N . PRO A 1 97 ? -3.285 -5.913 -21.885 1.00 91.19 97 PRO A N 1
ATOM 734 C CA . PRO A 1 97 ? -3.717 -4.779 -21.070 1.00 91.19 97 PRO A CA 1
ATOM 735 C C . PRO A 1 97 ? -5.147 -4.951 -20.538 1.00 91.19 97 PRO A C 1
ATOM 737 O O . PRO A 1 97 ? -6.004 -5.456 -21.259 1.00 91.19 97 PRO A O 1
ATOM 740 N N . LEU A 1 98 ? -5.402 -4.432 -19.329 1.00 89.62 98 LEU A N 1
ATOM 741 C CA . LEU A 1 98 ? -6.655 -4.536 -18.552 1.00 89.62 98 LEU A CA 1
ATOM 742 C C . LEU A 1 98 ? -6.861 -5.856 -17.797 1.00 89.62 98 LEU A C 1
ATOM 744 O O . LEU A 1 98 ? -7.763 -5.924 -16.957 1.00 89.62 98 LEU A O 1
ATOM 748 N N . ASP A 1 99 ? -6.022 -6.865 -18.027 1.00 89.25 99 ASP A N 1
ATOM 749 C CA . ASP A 1 99 ? -6.024 -8.060 -17.191 1.00 89.25 99 ASP A CA 1
ATOM 750 C C . ASP A 1 99 ? -5.533 -7.754 -15.774 1.00 89.25 99 ASP A C 1
ATOM 752 O O . ASP A 1 99 ? -4.608 -6.971 -15.555 1.00 89.25 99 ASP A O 1
ATOM 756 N N . VAL A 1 100 ? -6.136 -8.432 -14.796 1.00 88.44 100 VAL A N 1
ATOM 757 C CA . VAL A 1 100 ? -5.726 -8.359 -13.391 1.00 88.44 100 VAL A CA 1
ATOM 758 C C . VAL A 1 100 ? -5.031 -9.652 -13.003 1.00 88.44 100 VAL A C 1
ATOM 760 O O . VAL A 1 100 ? -5.586 -10.741 -13.150 1.00 88.44 100 VAL A O 1
ATOM 763 N N . VAL A 1 101 ? -3.837 -9.528 -12.428 1.00 85.94 101 VAL A N 1
ATOM 764 C CA . VAL A 1 101 ? -3.031 -10.668 -11.984 1.00 85.94 101 VAL A CA 1
ATOM 765 C C . VAL A 1 101 ? -2.828 -10.614 -10.470 1.00 85.94 101 VAL A C 1
ATOM 767 O O . VAL A 1 101 ? -2.565 -9.563 -9.880 1.00 85.94 101 VAL A O 1
ATOM 770 N N . ILE A 1 102 ? -2.922 -11.777 -9.827 1.00 87.88 102 ILE A N 1
ATOM 771 C CA . ILE A 1 102 ? -2.536 -11.981 -8.426 1.00 87.88 102 ILE A CA 1
ATOM 772 C C . ILE A 1 102 ? -1.273 -12.849 -8.431 1.00 87.88 102 ILE A C 1
ATOM 774 O O . ILE A 1 102 ? -1.383 -14.074 -8.477 1.00 87.88 102 ILE A O 1
ATOM 778 N N . PRO A 1 103 ? -0.066 -12.261 -8.434 1.00 83.62 103 PRO A N 1
ATOM 779 C CA . PRO A 1 103 ? 1.154 -13.043 -8.462 1.00 83.62 103 PRO A CA 1
ATOM 780 C C . PRO A 1 103 ? 1.468 -13.610 -7.083 1.00 83.62 103 PRO A C 1
ATOM 782 O O . PRO A 1 103 ? 1.228 -12.993 -6.043 1.00 83.62 103 PRO A O 1
ATOM 785 N N . ASP A 1 104 ? 2.074 -14.786 -7.091 1.00 82.12 104 ASP A N 1
ATOM 786 C CA . ASP A 1 104 ? 2.521 -15.528 -5.918 1.00 82.12 104 ASP A CA 1
ATOM 787 C C . ASP A 1 104 ? 4.043 -15.454 -5.704 1.00 82.12 104 ASP A C 1
ATOM 789 O O . ASP A 1 104 ? 4.537 -15.822 -4.633 1.00 82.12 104 ASP A O 1
ATOM 793 N N . GLN A 1 105 ? 4.779 -14.930 -6.688 1.00 82.38 105 GLN A N 1
ATOM 794 C CA . GLN A 1 105 ? 6.225 -14.713 -6.676 1.00 82.38 105 GLN A CA 1
ATOM 795 C C . GLN A 1 105 ? 6.585 -13.287 -7.115 1.00 82.38 105 GLN A C 1
ATOM 797 O O . GLN A 1 105 ? 5.796 -12.570 -7.730 1.00 82.38 105 GLN A O 1
ATOM 802 N N . PHE A 1 106 ? 7.815 -12.875 -6.814 1.00 86.38 106 PHE A N 1
ATOM 803 C CA . PHE A 1 106 ? 8.409 -11.652 -7.344 1.00 86.38 106 PHE A CA 1
ATOM 804 C C . PHE A 1 106 ? 9.926 -11.805 -7.463 1.00 86.38 106 PHE A C 1
ATOM 806 O O . PHE A 1 106 ? 10.535 -12.612 -6.764 1.00 86.38 106 PHE A O 1
ATOM 813 N N . PHE A 1 107 ? 10.529 -10.990 -8.325 1.00 87.50 107 PHE A N 1
ATOM 814 C CA . PHE A 1 107 ? 11.976 -10.831 -8.419 1.00 87.50 107 PHE A CA 1
ATOM 815 C C . PHE A 1 107 ? 12.347 -9.401 -8.025 1.00 87.50 107 PHE A C 1
ATOM 817 O O . PHE A 1 107 ? 11.892 -8.444 -8.655 1.00 87.50 107 PHE A O 1
ATOM 824 N N . ASP A 1 108 ? 13.134 -9.242 -6.960 1.00 89.19 108 ASP A N 1
ATOM 825 C CA . ASP A 1 108 ? 13.506 -7.923 -6.449 1.00 89.19 108 ASP A CA 1
ATOM 826 C C . ASP A 1 108 ? 14.771 -7.395 -7.135 1.00 89.19 108 ASP A C 1
ATOM 828 O O . ASP A 1 108 ? 15.867 -7.920 -6.953 1.00 89.19 108 ASP A O 1
ATOM 832 N N . ARG A 1 109 ? 14.617 -6.330 -7.927 1.00 91.88 109 ARG A N 1
ATOM 833 C CA . ARG A 1 109 ? 15.735 -5.556 -8.498 1.00 91.88 109 ARG A CA 1
ATOM 834 C C . ARG A 1 109 ? 15.871 -4.167 -7.871 1.00 91.88 109 ARG A C 1
ATOM 836 O O . ARG A 1 109 ? 16.570 -3.320 -8.428 1.00 91.88 109 ARG A O 1
ATOM 843 N N . THR A 1 110 ? 15.180 -3.893 -6.766 1.00 89.62 110 THR A N 1
ATOM 844 C CA . THR A 1 110 ? 15.257 -2.593 -6.098 1.00 89.62 110 THR A CA 1
ATOM 845 C C . THR A 1 110 ? 16.614 -2.408 -5.417 1.00 89.62 110 THR A C 1
ATOM 847 O O . THR A 1 110 ? 17.272 -3.364 -5.015 1.00 89.62 110 THR A O 1
ATOM 850 N N . ARG A 1 111 ? 17.084 -1.158 -5.347 1.00 90.75 111 ARG A N 1
ATOM 851 C CA . ARG A 1 111 ? 18.358 -0.776 -4.720 1.00 90.75 111 ARG A CA 1
ATOM 852 C C . ARG A 1 111 ? 18.176 0.531 -3.955 1.00 90.75 111 ARG A C 1
ATOM 854 O O . ARG A 1 111 ? 17.339 1.345 -4.340 1.00 90.75 111 ARG A O 1
ATOM 861 N N . GLY A 1 112 ? 18.950 0.718 -2.886 1.00 87.12 112 GLY A N 1
ATOM 862 C CA . GLY A 1 112 ? 18.984 1.969 -2.115 1.00 87.12 112 GLY A CA 1
ATOM 863 C C . GLY A 1 112 ? 17.744 2.254 -1.260 1.00 87.12 112 GLY A C 1
ATOM 864 O O . GLY A 1 112 ? 17.629 3.345 -0.717 1.00 87.12 112 GLY A O 1
ATOM 865 N N . ARG A 1 113 ? 16.817 1.298 -1.127 1.00 88.38 113 ARG A N 1
ATOM 866 C CA . ARG A 1 113 ? 15.631 1.422 -0.267 1.00 88.38 113 ARG A CA 1
ATOM 867 C C . ARG A 1 113 ? 15.845 0.648 1.023 1.00 88.38 113 ARG A C 1
ATOM 869 O O . ARG A 1 113 ? 16.302 -0.491 0.981 1.00 88.38 113 ARG A O 1
ATOM 876 N N . VAL A 1 114 ? 15.438 1.228 2.149 1.00 90.00 114 VAL A N 1
ATOM 877 C CA . VAL A 1 114 ? 15.404 0.496 3.418 1.00 90.00 114 VAL A CA 1
ATOM 878 C C . VAL A 1 114 ? 14.247 -0.504 3.377 1.00 90.00 114 VAL A C 1
ATOM 880 O O . VAL A 1 114 ? 13.085 -0.112 3.265 1.00 90.00 114 VAL A O 1
ATOM 883 N N . SER A 1 115 ? 14.567 -1.796 3.437 1.00 87.12 115 SER A N 1
ATOM 884 C CA . SER A 1 115 ? 13.623 -2.902 3.215 1.00 87.12 115 SER A CA 1
ATOM 885 C C . SER A 1 115 ? 13.281 -3.701 4.479 1.00 87.12 115 SER A C 1
ATOM 887 O O . SER A 1 115 ? 12.549 -4.687 4.403 1.00 87.12 115 SER A O 1
ATOM 889 N N . THR A 1 116 ? 13.767 -3.271 5.645 1.00 88.44 116 THR A N 1
ATOM 890 C CA . THR A 1 116 ? 13.517 -3.913 6.941 1.00 88.44 116 THR A CA 1
ATOM 891 C C . THR A 1 116 ? 13.111 -2.893 8.005 1.00 88.44 116 THR A C 1
ATOM 893 O O . THR A 1 116 ? 13.494 -1.725 7.947 1.00 88.44 116 THR A O 1
ATOM 896 N N . PHE A 1 117 ? 12.317 -3.336 8.980 1.00 89.25 117 PHE A N 1
ATOM 897 C CA . PHE A 1 117 ? 12.015 -2.562 10.189 1.00 89.25 117 PHE A CA 1
ATOM 898 C C . PHE A 1 117 ? 13.103 -2.677 11.255 1.00 89.25 117 PHE A C 1
ATOM 900 O O . PHE A 1 117 ? 13.068 -1.931 12.228 1.00 89.25 117 PHE A O 1
ATOM 907 N N . LEU A 1 118 ? 14.034 -3.618 11.090 1.00 85.19 118 LEU A N 1
ATOM 908 C CA . LEU A 1 118 ? 15.164 -3.771 11.991 1.00 85.19 118 LEU A CA 1
ATOM 909 C C . LEU A 1 118 ? 16.182 -2.664 11.745 1.00 85.19 118 LEU A C 1
ATOM 911 O O . LEU A 1 118 ? 16.510 -2.350 10.601 1.00 85.19 118 LEU A O 1
ATOM 915 N N . GLU A 1 119 ? 16.684 -2.098 12.830 1.00 74.69 119 GLU A N 1
ATOM 916 C CA . GLU A 1 119 ? 17.793 -1.153 12.798 1.00 74.69 119 GLU A CA 1
ATOM 917 C C . GLU A 1 119 ? 19.119 -1.897 12.987 1.00 74.69 119 GLU A C 1
ATOM 919 O O . GLU A 1 119 ? 19.155 -2.987 13.567 1.00 74.69 119 GLU A O 1
ATOM 924 N N . GLU A 1 120 ? 20.214 -1.313 12.497 1.00 63.84 120 GLU A N 1
ATOM 925 C CA . GLU A 1 120 ? 21.553 -1.927 12.506 1.00 63.84 120 GLU A CA 1
ATOM 926 C C . GLU A 1 120 ? 22.052 -2.290 13.915 1.00 63.84 120 GLU A C 1
ATOM 928 O O . GLU A 1 120 ? 22.836 -3.220 14.063 1.00 63.84 120 GLU A O 1
ATOM 933 N N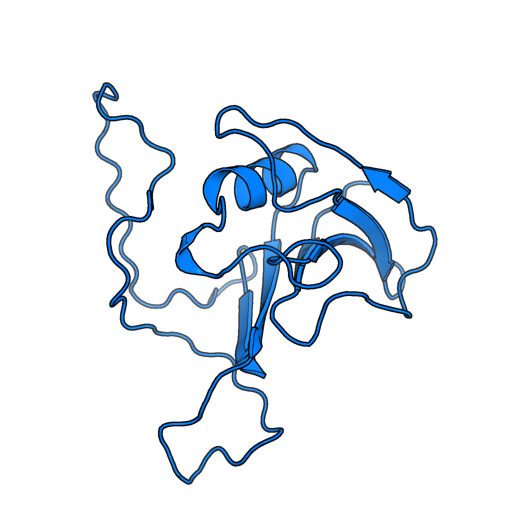 . ALA A 1 121 ? 21.557 -1.617 14.959 1.00 58.28 121 ALA A N 1
ATOM 934 C CA . ALA A 1 121 ? 21.900 -1.898 16.355 1.00 58.28 121 ALA A CA 1
ATOM 935 C C . ALA A 1 121 ? 21.093 -3.053 16.985 1.00 58.28 121 ALA A C 1
ATOM 937 O O . ALA A 1 121 ? 21.243 -3.338 18.173 1.00 58.28 121 ALA A O 1
ATOM 938 N N . SER A 1 122 ? 20.200 -3.707 16.236 1.00 59.19 122 SER A N 1
ATOM 939 C CA . SER A 1 122 ? 19.419 -4.822 16.771 1.00 59.19 122 SER A CA 1
ATOM 940 C C . SER A 1 122 ? 20.252 -6.113 16.808 1.00 59.19 122 SER A C 1
ATOM 942 O O . SER A 1 122 ? 20.650 -6.643 15.778 1.00 59.19 122 SER A O 1
ATOM 944 N N . GLU A 1 123 ? 20.462 -6.688 17.999 1.00 55.84 123 GLU A N 1
ATOM 945 C CA . GLU A 1 123 ? 21.149 -7.987 18.197 1.00 55.84 123 GLU A CA 1
ATOM 946 C C . GLU A 1 123 ? 20.358 -9.194 17.639 1.00 55.84 123 GLU A C 1
ATOM 948 O O . GLU A 1 123 ? 20.695 -10.354 17.874 1.00 55.84 123 GLU A O 1
ATOM 953 N N . ARG A 1 124 ? 19.260 -8.943 16.917 1.00 59.81 124 ARG A N 1
ATOM 954 C CA . ARG A 1 124 ? 18.340 -9.957 16.401 1.00 59.81 124 ARG A CA 1
ATOM 955 C C . ARG A 1 124 ? 18.317 -9.903 14.883 1.00 59.81 124 ARG A C 1
ATOM 957 O O . ARG A 1 124 ? 17.692 -9.025 14.298 1.00 59.81 124 ARG A O 1
ATOM 964 N N . ALA A 1 125 ? 18.918 -10.902 14.249 1.00 62.12 125 ALA A N 1
ATOM 965 C CA . ALA A 1 125 ? 18.714 -11.149 12.830 1.00 62.12 125 ALA A CA 1
ATOM 966 C C . ALA A 1 125 ? 17.331 -11.789 12.616 1.00 62.12 125 ALA A C 1
ATOM 968 O O . ALA A 1 125 ? 17.047 -12.862 13.149 1.00 62.12 125 ALA A O 1
ATOM 969 N N . ILE A 1 126 ? 16.461 -11.134 11.840 1.00 66.62 126 ILE A N 1
ATOM 970 C CA . ILE A 1 126 ? 15.251 -11.762 11.295 1.00 66.62 126 ILE A CA 1
ATOM 971 C C . ILE A 1 126 ? 15.513 -12.050 9.825 1.00 66.62 126 ILE A C 1
ATOM 973 O O . ILE A 1 126 ? 15.609 -11.132 9.012 1.00 66.62 126 ILE A O 1
ATOM 977 N N . GLU A 1 127 ? 15.570 -13.331 9.482 1.00 56.53 127 GLU A N 1
ATOM 978 C CA . GLU A 1 127 ? 15.572 -13.771 8.096 1.00 56.53 127 GLU A CA 1
ATOM 979 C C . GLU A 1 127 ? 14.130 -14.042 7.657 1.00 56.53 127 GLU A C 1
ATOM 981 O O . GLU A 1 127 ? 13.434 -14.902 8.197 1.00 56.53 127 GLU A O 1
ATOM 986 N N . SER A 1 128 ? 13.648 -13.259 6.692 1.00 58.47 128 SER A N 1
ATOM 987 C CA . SER A 1 128 ? 12.345 -13.485 6.073 1.00 58.47 128 SER A CA 1
ATOM 988 C C . SER A 1 128 ? 12.549 -14.175 4.732 1.00 58.47 128 SER A C 1
ATOM 990 O O . SER A 1 128 ? 13.000 -13.554 3.772 1.00 58.47 128 SER A O 1
ATOM 992 N N . PHE A 1 129 ? 12.165 -15.447 4.645 1.00 50.94 129 PHE A N 1
ATOM 993 C CA . PHE A 1 129 ? 12.108 -16.151 3.369 1.00 50.94 129 PHE A CA 1
ATOM 994 C C . PHE A 1 129 ? 10.919 -15.635 2.548 1.00 50.94 129 PHE A C 1
ATOM 996 O O . PHE A 1 129 ? 9.783 -15.576 3.020 1.00 50.94 129 PHE A O 1
ATOM 1003 N N . ALA A 1 130 ? 11.185 -15.226 1.307 1.00 58.12 130 ALA A N 1
ATOM 1004 C CA . ALA A 1 130 ? 10.191 -14.637 0.408 1.00 58.12 130 ALA A CA 1
ATOM 1005 C C . ALA A 1 130 ? 9.532 -15.655 -0.541 1.00 58.12 130 ALA A C 1
ATOM 1007 O O . ALA A 1 130 ? 8.855 -15.261 -1.491 1.00 58.12 130 ALA A O 1
ATOM 1008 N N . HIS A 1 131 ? 9.712 -16.956 -0.310 1.00 42.69 131 HIS A N 1
ATOM 1009 C CA . HIS A 1 131 ? 9.097 -17.970 -1.155 1.00 42.69 131 HIS A CA 1
ATOM 1010 C C . HIS A 1 131 ? 7.584 -18.040 -0.877 1.00 42.69 131 HIS A C 1
ATOM 1012 O O . HIS A 1 131 ? 7.173 -18.328 0.242 1.00 42.69 131 HIS A O 1
ATOM 1018 N N . ARG A 1 132 ? 6.771 -17.746 -1.907 1.00 50.41 132 ARG A N 1
ATOM 1019 C CA . ARG A 1 132 ? 5.291 -17.752 -1.906 1.00 50.41 132 ARG A CA 1
ATOM 1020 C C . ARG A 1 132 ? 4.687 -16.679 -0.989 1.00 50.41 132 ARG A C 1
ATOM 1022 O O . ARG A 1 132 ? 4.151 -16.948 0.078 1.00 50.41 132 ARG A O 1
ATOM 1029 N N . ARG A 1 133 ? 4.809 -15.412 -1.409 1.00 55.88 133 ARG A N 1
ATOM 1030 C CA . ARG A 1 133 ? 4.392 -14.226 -0.626 1.00 55.88 133 ARG A CA 1
ATOM 1031 C C . ARG A 1 133 ? 2.950 -13.770 -0.875 1.00 55.88 133 ARG A C 1
ATOM 1033 O O . ARG A 1 133 ? 2.502 -12.854 -0.190 1.00 55.88 133 ARG A O 1
ATOM 1040 N N . SER A 1 134 ? 2.219 -14.414 -1.789 1.00 52.19 134 SER A N 1
ATOM 1041 C CA . SER A 1 134 ? 0.751 -14.366 -1.775 1.00 52.19 134 SER A CA 1
ATOM 1042 C C . SER A 1 134 ? 0.256 -15.329 -0.698 1.00 52.19 134 SER A C 1
ATOM 1044 O O . SER A 1 134 ? 0.666 -16.486 -0.657 1.00 52.19 134 SER A O 1
ATOM 1046 N N . CYS A 1 135 ? -0.544 -14.823 0.235 1.00 51.56 135 CYS A N 1
ATOM 1047 C CA . CYS A 1 135 ? -0.964 -15.536 1.435 1.00 51.56 135 CYS A CA 1
ATOM 1048 C C . CYS A 1 135 ? -1.783 -16.798 1.093 1.00 51.56 135 CYS A C 1
ATOM 1050 O O . CYS A 1 135 ? -2.975 -16.701 0.824 1.00 51.56 135 CYS A O 1
ATOM 1052 N N . ASP A 1 136 ? -1.188 -17.992 1.176 1.00 51.72 136 ASP A N 1
ATOM 1053 C CA . ASP A 1 136 ? -1.905 -19.256 0.911 1.00 51.72 136 ASP A CA 1
ATOM 1054 C C . ASP A 1 136 ? -3.003 -19.563 1.959 1.00 51.72 136 ASP A C 1
ATOM 1056 O O . ASP A 1 136 ? -3.905 -20.364 1.722 1.00 51.72 136 ASP A O 1
ATOM 1060 N N . GLN A 1 137 ? -2.984 -18.900 3.125 1.00 41.38 137 GLN A N 1
ATOM 1061 C CA . GLN A 1 137 ? -3.962 -19.103 4.201 1.00 41.38 137 GLN A CA 1
ATOM 1062 C C . GLN A 1 137 ? -4.313 -17.804 4.950 1.00 41.38 137 GLN A C 1
ATOM 1064 O O . GLN A 1 137 ? -3.681 -17.426 5.929 1.00 41.38 137 GLN A O 1
ATOM 1069 N N . LYS A 1 138 ? -5.409 -17.154 4.534 1.00 41.88 138 LYS A N 1
ATOM 1070 C CA . LYS A 1 138 ? -6.316 -16.286 5.327 1.00 41.88 138 LYS A CA 1
ATOM 1071 C C . LYS A 1 138 ? -5.759 -15.169 6.248 1.00 41.88 138 LYS A C 1
ATOM 1073 O O . LYS A 1 138 ? -6.593 -14.534 6.901 1.00 41.88 138 LYS A O 1
ATOM 1078 N N . ARG A 1 139 ? -4.467 -14.814 6.295 1.00 39.97 139 ARG A N 1
ATOM 1079 C CA . ARG A 1 139 ? -3.941 -13.641 7.040 1.00 39.97 139 ARG A CA 1
ATOM 1080 C C . ARG A 1 139 ? -2.648 -13.070 6.422 1.00 39.97 139 ARG A C 1
ATOM 1082 O O . ARG A 1 139 ? -1.587 -13.658 6.573 1.00 39.97 139 ARG A O 1
ATOM 1089 N N . GLY A 1 140 ? -2.725 -11.887 5.807 1.00 33.44 140 GLY A N 1
ATOM 1090 C CA . GLY A 1 140 ? -1.572 -11.041 5.456 1.00 33.44 140 GLY A CA 1
ATOM 1091 C C . GLY A 1 140 ? -1.553 -10.602 3.989 1.00 33.44 140 GLY A C 1
ATOM 1092 O O . GLY A 1 140 ? -2.147 -11.255 3.148 1.00 33.44 140 GLY A O 1
ATOM 1093 N N . VAL A 1 141 ? -0.930 -9.454 3.725 1.00 38.41 141 VAL A N 1
ATOM 1094 C CA . VAL A 1 141 ? -0.972 -8.620 2.505 1.00 38.41 141 VAL A CA 1
ATOM 1095 C C . VAL A 1 141 ? -1.148 -9.350 1.153 1.00 38.41 141 VAL A C 1
ATOM 1097 O O . VAL A 1 141 ? -0.256 -10.067 0.719 1.00 38.41 141 VAL A O 1
ATOM 1100 N N . TRP A 1 142 ? -2.237 -9.087 0.430 1.00 39.12 142 TRP A N 1
ATOM 1101 C CA . TRP A 1 142 ? -2.446 -9.482 -0.967 1.00 39.12 142 TRP A CA 1
ATOM 1102 C C . TRP A 1 142 ? -1.998 -8.353 -1.894 1.00 39.12 142 TRP A C 1
ATOM 1104 O O . TRP A 1 142 ? -2.255 -7.183 -1.618 1.00 39.12 142 TRP A O 1
ATOM 1114 N N . LYS A 1 143 ? -1.346 -8.667 -3.010 1.00 36.59 143 LYS A N 1
ATOM 1115 C CA . LYS A 1 143 ? -0.936 -7.664 -3.996 1.00 36.59 143 LYS A CA 1
ATOM 1116 C C . LYS A 1 143 ? -1.678 -7.929 -5.304 1.00 36.59 143 LYS A C 1
ATOM 1118 O O . LYS A 1 143 ? -1.467 -8.963 -5.922 1.00 36.59 143 LYS A O 1
ATOM 1123 N N . PHE A 1 144 ? -2.564 -7.018 -5.683 1.00 36.81 144 PHE A N 1
ATOM 1124 C CA . PHE A 1 144 ? -3.217 -6.984 -6.984 1.00 36.81 144 PHE A CA 1
ATOM 1125 C C . PHE A 1 144 ? -2.344 -6.209 -7.970 1.00 36.81 144 PHE A C 1
ATOM 1127 O O . PHE A 1 144 ? -1.826 -5.134 -7.656 1.00 36.81 144 PHE A O 1
ATOM 1134 N N . PHE A 1 145 ? -2.181 -6.762 -9.160 1.00 43.44 145 PHE A N 1
ATOM 1135 C CA . PHE A 1 145 ? -1.498 -6.119 -10.268 1.00 43.44 145 PHE A CA 1
ATOM 1136 C C . PHE A 1 145 ? -2.559 -5.820 -11.320 1.00 43.44 145 PHE A C 1
ATOM 1138 O O . PHE A 1 145 ? -3.241 -6.740 -11.767 1.00 43.44 145 PHE A O 1
ATOM 1145 N N . VAL A 1 146 ? -2.746 -4.533 -11.599 1.00 35.84 146 VAL A N 1
ATOM 1146 C CA . VAL A 1 146 ? -3.576 -4.007 -12.693 1.00 35.84 146 VAL A CA 1
ATOM 1147 C C . VAL A 1 146 ? -2.637 -3.529 -13.796 1.00 35.84 146 VAL A C 1
ATOM 1149 O O . VAL A 1 146 ? -1.461 -3.245 -13.467 1.00 35.84 146 VAL A O 1
#

Solvent-accessible surface area (backbone atoms only — not comparable to full-atom values): 8857 Å² total; per-residue (Å²): 137,77,27,45,36,30,35,34,21,29,72,95,33,74,74,65,88,76,50,39,81,72,40,80,47,78,64,84,41,100,72,39,61,33,54,56,55,31,40,37,21,31,47,96,91,38,52,30,34,35,32,30,56,29,20,81,90,64,70,48,54,85,85,73,54,47,59,59,10,44,56,48,47,41,50,75,57,53,34,61,29,37,38,32,42,34,64,67,81,71,94,49,84,92,49,54,91,91,50,75,46,74,62,45,73,85,82,91,82,82,75,100,61,86,88,64,92,73,56,93,86,52,96,66,89,81,86,80,83,71,80,60,61,36,53,93,66,95,68,41,50,40,53,42,34,65

pLDDT: mean 83.99, std 17.65, range [33.44, 97.62]

Sequence (146 aa):
MSVRVGIIGGSGLYDMPELADREEVTLTTPFGEPSGPYVVATLRGQRVAFLARHGAGHRIPPSELNFRANIFGFKLLGVERIFSASAVGSLKEEYPPLDVVIPDQFFDRTRGRVSTFLEEASERAIESFAHRRSCDQKRGVWKFFV

Mean predicted aligned error: 7.03 Å

Radius of gyration: 15.91 Å; Cα contacts (8 Å, |Δi|>4): 253; chains: 1; bounding box: 42×33×43 Å

Foldseek 3Di:
DAAAEEEEEAPPPQDDPQFAPWDWAFDADPLGGALGTWTFTAHPNHTHTYDHQCHPPSPRDPLRGSPVNNVVVCVVSVYFAYEYEYEDDDPDPVADPPDKDFDQDDDDPDPDDDDDPDDPPDPDDDDDDSHRVQDPDDTYYTYMYD

Secondary structure (DSSP, 8-state):
----EEEEE-TT-S--TT-EEEEEE---BTTB--SS-EEEEEETTEEEEEEETT-GGG-S-TTT--HHHHHHHHHHTT--EEEEEE----SSTTS-TT--B--S-------S----S--TT-S-------SS-S-SSSSS-EEEE-